Protein AF-A0A367J3J7-F1 (afdb_monomer_lite)

pLDDT: mean 72.42, std 19.09, range [33.72, 97.06]

Organism: Rhizopus azygosporus (NCBI:txid86630)

Radius of gyration: 25.24 Å; chains: 1; bounding box: 80×24×51 Å

InterPro domains:
  IPR050247 Methionine Aminopeptidase Type 2 [PTHR45777] (7-85)

Secondary structure (DSSP, 8-state):
---HHHHHHHHHHHHHTS----------------------------PPPPPPPPPPPPSS--S-HHHH-TTSPPPP------TTSS--

Structure (mmCIF, N/CA/C/O backbone):
data_AF-A0A367J3J7-F1
#
_entry.id   AF-A0A367J3J7-F1
#
loop_
_atom_site.group_PDB
_atom_site.id
_atom_site.type_symbol
_atom_site.label_atom_id
_atom_site.label_alt_id
_atom_site.label_comp_id
_atom_site.label_asym_id
_atom_site.label_entity_id
_atom_site.label_seq_id
_atom_site.pdbx_PDB_ins_code
_atom_site.Cartn_x
_atom_site.Cartn_y
_atom_site.Cartn_z
_atom_site.occupancy
_atom_site.B_iso_or_equiv
_atom_site.auth_seq_id
_atom_site.auth_comp_id
_atom_site.auth_asym_id
_atom_site.auth_atom_id
_atom_site.pdbx_PDB_model_num
ATOM 1 N N . MET A 1 1 ? 36.897 1.563 5.614 1.00 62.19 1 MET A N 1
ATOM 2 C CA . MET A 1 1 ? 36.338 0.242 5.965 1.00 62.19 1 MET A CA 1
ATOM 3 C C . MET A 1 1 ? 35.345 0.505 7.073 1.00 62.19 1 MET A C 1
ATOM 5 O O . MET A 1 1 ? 35.738 1.174 8.017 1.00 62.19 1 MET A O 1
ATOM 9 N N . VAL A 1 2 ? 34.084 0.107 6.906 1.00 70.88 2 VAL A N 1
ATOM 10 C CA . VAL A 1 2 ? 33.069 0.290 7.956 1.00 70.88 2 VAL A CA 1
ATOM 11 C C . VAL A 1 2 ? 33.516 -0.511 9.175 1.00 70.88 2 VAL A C 1
ATOM 13 O O . VAL A 1 2 ? 33.953 -1.657 9.037 1.00 70.88 2 VAL A O 1
ATOM 16 N N . THR A 1 3 ? 33.500 0.122 10.338 1.00 81.94 3 THR A N 1
ATOM 17 C CA . THR A 1 3 ? 33.944 -0.485 11.594 1.00 81.94 3 THR A CA 1
ATOM 18 C C . THR A 1 3 ? 32.826 -1.343 12.190 1.00 81.94 3 THR A C 1
ATOM 20 O O . THR A 1 3 ? 31.645 -1.098 11.957 1.00 81.94 3 THR A O 1
ATOM 23 N N . ALA A 1 4 ? 33.177 -2.378 12.958 1.00 76.56 4 ALA A N 1
ATOM 24 C CA . ALA A 1 4 ? 32.186 -3.279 13.558 1.00 76.56 4 ALA A CA 1
ATOM 25 C C . ALA A 1 4 ? 31.215 -2.552 14.513 1.00 76.56 4 ALA A C 1
ATOM 27 O O . ALA A 1 4 ? 30.063 -2.953 14.652 1.00 76.56 4 ALA A O 1
ATOM 28 N N . GLU A 1 5 ? 31.658 -1.451 15.125 1.00 78.88 5 GLU A N 1
ATOM 29 C CA . GLU A 1 5 ? 30.832 -0.608 15.995 1.00 78.88 5 GLU A CA 1
ATOM 30 C C . GLU A 1 5 ? 29.757 0.159 15.216 1.00 78.88 5 GLU A C 1
ATOM 32 O O . GLU A 1 5 ? 28.621 0.260 15.675 1.00 78.88 5 GLU A O 1
ATOM 37 N N . GLU A 1 6 ? 30.072 0.634 14.008 1.00 80.25 6 GLU A N 1
ATOM 38 C CA . GLU A 1 6 ? 29.093 1.284 13.131 1.00 80.25 6 GLU A CA 1
ATOM 39 C C . GLU A 1 6 ? 28.025 0.291 12.655 1.00 80.25 6 GLU A C 1
ATOM 41 O O . GLU A 1 6 ? 26.850 0.644 12.570 1.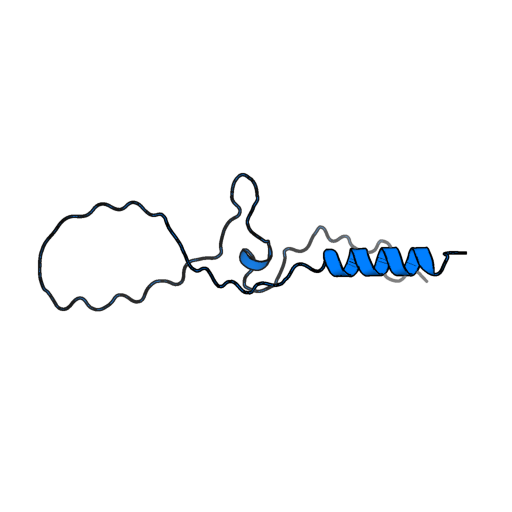00 80.25 6 GLU A O 1
ATOM 46 N N . VAL A 1 7 ? 28.403 -0.967 12.404 1.00 83.19 7 VAL A N 1
ATOM 47 C CA . VAL A 1 7 ? 27.452 -2.029 12.035 1.00 83.19 7 VAL A CA 1
ATOM 48 C C . VAL A 1 7 ? 26.498 -2.343 13.192 1.00 83.19 7 VAL A C 1
ATOM 50 O O . VAL A 1 7 ? 25.296 -2.458 12.963 1.00 83.19 7 VAL A O 1
ATOM 53 N N . ASN A 1 8 ? 26.999 -2.408 14.430 1.00 84.12 8 ASN A N 1
ATOM 54 C CA . ASN A 1 8 ? 26.161 -2.643 15.610 1.00 84.12 8 ASN A CA 1
ATOM 55 C C . ASN A 1 8 ? 25.209 -1.473 15.895 1.00 84.12 8 ASN A C 1
ATOM 57 O O . ASN A 1 8 ? 24.026 -1.701 16.128 1.00 84.12 8 ASN A O 1
ATOM 61 N N . GLN A 1 9 ? 25.672 -0.222 15.790 1.00 83.75 9 GLN A N 1
ATOM 62 C CA . GLN A 1 9 ? 24.792 0.943 15.967 1.00 83.75 9 GLN A CA 1
ATOM 63 C C . GLN A 1 9 ? 23.692 1.025 14.904 1.00 83.75 9 GLN A C 1
ATOM 65 O O . GLN A 1 9 ? 22.590 1.504 15.178 1.00 83.75 9 GLN A O 1
ATOM 70 N N . VAL A 1 10 ? 23.986 0.604 13.671 1.00 85.19 10 VAL A N 1
ATOM 71 C CA . VAL A 1 10 ? 22.981 0.540 12.604 1.00 85.19 10 VAL A CA 1
ATOM 72 C C . VAL A 1 10 ? 21.991 -0.595 12.865 1.00 85.19 10 VAL A C 1
ATOM 74 O O . VAL A 1 10 ? 20.804 -0.394 12.629 1.00 85.19 10 VAL A O 1
ATOM 77 N N . ALA A 1 11 ? 22.443 -1.740 13.386 1.00 81.88 11 ALA A N 1
ATOM 78 C CA . ALA A 1 11 ? 21.574 -2.861 13.742 1.00 81.88 11 ALA A CA 1
ATOM 79 C C . ALA A 1 11 ? 20.587 -2.499 14.866 1.00 81.88 11 ALA A C 1
ATOM 81 O O . ALA A 1 11 ? 19.389 -2.708 14.698 1.00 81.88 11 ALA A O 1
ATOM 82 N N . GLU A 1 12 ? 21.051 -1.863 15.946 1.00 81.06 12 GLU A N 1
ATOM 83 C CA . GLU A 1 12 ? 20.187 -1.432 17.060 1.00 81.06 12 GLU A CA 1
ATOM 84 C C . GLU A 1 12 ? 19.114 -0.426 16.604 1.00 81.06 12 GLU A C 1
ATOM 86 O O . GLU A 1 12 ? 17.932 -0.576 16.910 1.00 81.06 12 GLU A O 1
ATOM 91 N N . LYS A 1 13 ? 19.488 0.556 15.771 1.00 80.12 13 LYS A N 1
ATOM 92 C CA . LYS A 1 13 ? 18.528 1.512 15.181 1.00 80.12 13 LYS A CA 1
ATOM 93 C C . LYS A 1 13 ? 17.513 0.843 14.247 1.00 80.12 13 LYS A C 1
ATOM 95 O O . LYS A 1 13 ? 16.402 1.349 14.068 1.00 80.12 13 LYS A O 1
ATOM 100 N N . LEU A 1 14 ? 17.891 -0.265 13.609 1.00 77.19 14 LEU A N 1
ATOM 101 C CA . LEU A 1 14 ? 17.014 -1.018 12.712 1.00 77.19 14 LEU A CA 1
ATOM 102 C C . LEU A 1 14 ? 15.985 -1.847 13.495 1.00 77.19 14 LEU A C 1
ATOM 104 O O . LEU A 1 14 ? 14.854 -2.001 13.039 1.00 77.19 14 LEU A O 1
ATOM 108 N N . GLU A 1 15 ? 16.356 -2.331 14.681 1.00 66.88 15 GLU A N 1
ATOM 109 C CA . GLU A 1 15 ? 15.447 -3.020 15.602 1.00 66.88 15 GLU A CA 1
ATOM 110 C C . GLU A 1 15 ? 14.436 -2.051 16.239 1.00 66.88 15 GLU A C 1
ATOM 112 O O . GLU A 1 15 ? 13.244 -2.348 16.254 1.00 66.88 15 GLU A O 1
ATOM 117 N N . GLU A 1 16 ? 14.853 -0.847 16.652 1.00 67.12 16 GLU A N 1
ATOM 118 C CA . GLU A 1 16 ? 13.935 0.176 17.199 1.00 67.12 16 GLU A CA 1
ATOM 119 C C . GLU A 1 16 ? 12.916 0.707 16.173 1.00 67.12 16 GLU A C 1
ATOM 121 O O . GLU A 1 16 ? 11.828 1.158 16.533 1.00 67.12 16 GLU A O 1
ATOM 126 N N . THR A 1 17 ? 13.250 0.663 14.881 1.00 61.88 17 THR A N 1
ATOM 127 C CA . THR A 1 17 ? 12.360 1.106 13.792 1.00 61.88 17 THR A CA 1
ATOM 128 C C . THR A 1 17 ? 11.436 0.006 13.278 1.00 61.88 17 THR A C 1
ATOM 130 O O . THR A 1 17 ? 10.567 0.274 12.438 1.00 61.88 17 THR A O 1
ATOM 133 N N . GLN A 1 18 ? 11.563 -1.219 13.795 1.00 55.16 18 GLN A N 1
ATOM 134 C CA . GLN A 1 18 ? 10.641 -2.304 13.504 1.00 55.16 18 GLN A CA 1
ATOM 135 C C . GLN A 1 18 ? 9.337 -2.054 14.270 1.00 55.16 18 GLN A C 1
ATOM 137 O O . GLN A 1 18 ? 9.135 -2.517 15.386 1.00 55.16 18 GLN A O 1
ATOM 142 N N . ILE A 1 19 ? 8.461 -1.256 13.650 1.00 56.16 19 ILE A N 1
ATOM 143 C CA . ILE A 1 19 ? 7.102 -0.961 14.106 1.00 56.16 19 ILE A CA 1
ATOM 144 C C . ILE A 1 19 ? 6.467 -2.276 14.559 1.00 56.16 19 ILE A C 1
ATOM 146 O O . ILE A 1 19 ? 6.225 -3.158 13.728 1.00 56.16 19 ILE A O 1
ATOM 150 N N . GLU A 1 20 ? 6.200 -2.393 15.864 1.00 50.88 20 GLU A N 1
ATOM 151 C CA . GLU A 1 20 ? 5.307 -3.404 16.409 1.00 50.88 20 GLU A CA 1
ATOM 152 C C . GLU A 1 20 ? 4.062 -3.400 15.524 1.00 50.88 20 GLU A C 1
ATOM 154 O O . GLU A 1 20 ? 3.269 -2.454 15.524 1.00 50.88 20 GLU A O 1
ATOM 159 N N . SER A 1 21 ? 3.906 -4.449 14.715 1.00 53.00 21 SER A N 1
ATOM 160 C CA . SER A 1 21 ? 2.656 -4.752 14.037 1.00 53.00 21 SER A CA 1
ATOM 161 C C . SER A 1 21 ? 1.669 -5.189 15.116 1.00 53.00 21 SER A C 1
ATOM 163 O O . SER A 1 21 ? 1.292 -6.356 15.204 1.00 53.00 21 SER A O 1
ATOM 165 N N . ALA A 1 22 ? 1.282 -4.241 15.970 1.00 46.88 22 ALA A N 1
ATOM 166 C CA . ALA A 1 22 ? 0.148 -4.339 16.849 1.00 46.88 22 ALA A CA 1
ATOM 167 C C . ALA A 1 22 ? -1.066 -4.460 15.931 1.00 46.88 22 ALA A C 1
ATOM 169 O O . ALA A 1 22 ? -1.607 -3.476 15.412 1.00 46.88 22 ALA A O 1
ATOM 170 N N . GLU A 1 23 ? -1.472 -5.704 15.686 1.00 52.59 23 GLU A N 1
ATOM 171 C CA . GLU A 1 23 ? -2.808 -6.035 15.221 1.00 52.59 23 GLU A CA 1
ATOM 172 C C . GLU A 1 23 ? -3.822 -5.640 16.302 1.00 52.59 23 GLU A C 1
ATOM 174 O O . GLU A 1 23 ? -4.513 -6.472 16.882 1.00 52.59 23 GLU A O 1
ATOM 179 N N . GLU A 1 24 ? -3.941 -4.346 16.591 1.00 44.38 24 GLU A N 1
ATOM 180 C CA . GLU A 1 24 ? -5.067 -3.844 17.349 1.00 44.38 24 GLU A CA 1
ATOM 181 C C . GLU A 1 24 ? -6.218 -3.662 16.362 1.00 44.38 24 GLU A C 1
ATOM 183 O O . GLU A 1 24 ? -6.358 -2.670 15.634 1.00 44.38 24 GLU A O 1
ATOM 188 N N . ASN A 1 25 ? -7.022 -4.718 16.290 1.00 50.25 25 ASN A N 1
ATOM 189 C CA . ASN A 1 25 ? -8.314 -4.768 15.630 1.00 50.25 25 ASN A CA 1
ATOM 190 C C . ASN A 1 25 ? -9.300 -3.833 16.358 1.00 50.25 25 ASN A C 1
ATOM 192 O O . ASN A 1 25 ? -10.271 -4.276 16.964 1.00 50.25 25 ASN A O 1
ATOM 196 N N . ASN A 1 26 ? -9.044 -2.525 16.338 1.00 40.72 26 ASN A N 1
ATOM 197 C CA . ASN A 1 26 ? -9.943 -1.541 16.920 1.00 40.72 26 ASN A CA 1
ATOM 198 C C . ASN A 1 26 ? -10.996 -1.135 15.871 1.00 40.72 26 ASN A C 1
ATOM 200 O O . ASN A 1 26 ? -10.867 -0.131 15.162 1.00 40.72 26 ASN A O 1
ATOM 204 N N . ASP A 1 27 ? -12.028 -1.972 15.709 1.00 51.22 27 ASP A N 1
ATOM 205 C CA . ASP A 1 27 ? -13.266 -1.633 14.988 1.00 51.22 27 ASP A CA 1
ATOM 206 C C . ASP A 1 27 ? -14.156 -0.718 15.847 1.00 51.22 27 ASP A C 1
ATOM 208 O O . ASP A 1 27 ? -15.308 -1.033 16.139 1.00 51.22 27 ASP A O 1
ATOM 212 N N . GLN A 1 28 ? -13.644 0.449 16.236 1.00 43.66 28 GLN A N 1
ATOM 213 C CA . GLN A 1 28 ? -14.463 1.519 16.799 1.00 43.66 28 GLN A CA 1
ATOM 214 C C . GLN A 1 28 ? -14.737 2.542 15.690 1.00 43.66 28 GLN A C 1
ATOM 216 O O . GLN A 1 28 ? -14.021 3.521 15.516 1.00 43.66 28 GLN A O 1
ATOM 221 N N . ALA A 1 29 ? -15.775 2.288 14.885 1.00 47.03 29 ALA A N 1
ATOM 222 C CA . ALA A 1 29 ? -16.390 3.368 14.116 1.00 47.03 29 ALA A CA 1
ATOM 223 C C . ALA A 1 29 ? -17.388 4.094 15.016 1.00 47.03 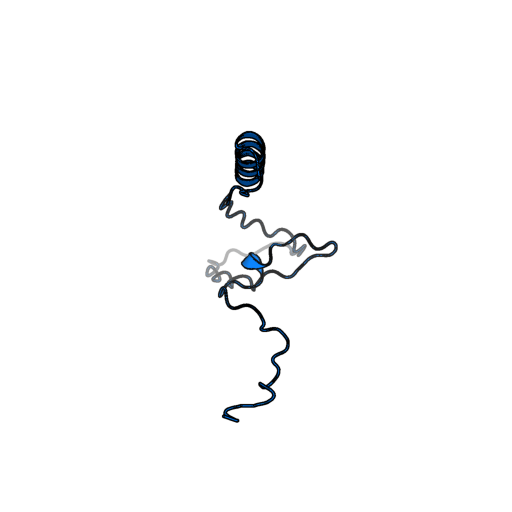29 ALA A C 1
ATOM 225 O O . ALA A 1 29 ? -18.501 3.614 15.241 1.00 47.03 29 ALA A O 1
ATOM 226 N N . THR A 1 30 ? -16.957 5.240 15.507 1.00 41.88 30 THR A N 1
ATOM 227 C CA . THR A 1 30 ? -17.784 6.382 15.894 1.00 41.88 30 THR A CA 1
ATOM 228 C C . THR A 1 30 ? -17.369 7.464 14.893 1.00 41.88 30 THR A C 1
ATOM 230 O O . THR A 1 30 ? -16.179 7.688 14.726 1.00 41.88 30 THR A O 1
ATOM 233 N N . GLU A 1 31 ? -18.227 8.039 14.063 1.00 45.31 31 GLU A N 1
ATOM 234 C CA . GLU A 1 31 ? -19.481 8.691 14.402 1.00 45.31 31 GLU A CA 1
ATOM 235 C C . GLU A 1 31 ? -20.465 8.607 13.226 1.00 45.31 31 GLU A C 1
ATOM 237 O O . GLU A 1 31 ? -20.082 8.781 12.073 1.00 45.31 31 GLU A O 1
ATOM 242 N N . ASP A 1 32 ? -21.740 8.375 13.526 1.00 36.72 32 ASP A N 1
ATOM 243 C CA . ASP A 1 32 ? -22.827 8.968 12.748 1.00 36.72 32 ASP A CA 1
ATOM 244 C C . ASP A 1 32 ? -23.936 9.333 13.739 1.00 36.72 32 ASP A C 1
ATOM 246 O O . ASP A 1 32 ? -24.558 8.480 14.383 1.00 36.72 32 ASP A O 1
ATOM 250 N N . THR A 1 33 ? -24.079 10.634 13.949 1.00 43.22 33 THR A N 1
ATOM 251 C CA . THR A 1 33 ? -25.067 11.295 14.794 1.00 43.22 33 THR A CA 1
ATOM 252 C C . THR A 1 33 ? -26.432 11.251 14.106 1.00 43.22 33 THR A C 1
ATOM 254 O O . THR A 1 33 ? -26.825 12.165 13.391 1.00 43.22 33 THR A O 1
ATOM 257 N N . GLY A 1 34 ? -27.191 10.180 14.340 1.00 33.72 34 GLY A N 1
ATOM 258 C CA . GLY A 1 34 ? -28.562 10.026 13.841 1.00 33.72 34 GLY A CA 1
ATOM 259 C C . GLY A 1 34 ? -29.584 9.924 14.969 1.00 33.72 34 GLY A C 1
ATOM 260 O O . GLY A 1 34 ? -29.903 8.825 15.421 1.00 33.72 34 GLY A O 1
ATOM 261 N N . ALA A 1 35 ? -30.101 11.067 15.424 1.00 44.19 35 ALA A N 1
ATOM 262 C CA . ALA A 1 35 ? -31.237 11.165 16.339 1.00 44.19 35 ALA A CA 1
ATOM 263 C C . ALA A 1 35 ? -32.499 10.494 15.754 1.00 44.19 35 ALA A C 1
ATOM 265 O O . ALA A 1 35 ? -32.811 10.674 14.579 1.00 44.19 35 ALA A O 1
ATOM 266 N N . GLY A 1 36 ? -33.256 9.748 16.569 1.00 34.62 36 GLY A N 1
ATOM 267 C CA . GLY A 1 36 ? -34.479 9.089 16.095 1.00 34.62 36 GLY A CA 1
ATOM 268 C C . GLY A 1 36 ? -35.263 8.313 17.155 1.00 34.62 36 GLY A C 1
ATOM 269 O O . GLY A 1 36 ? -35.131 7.099 17.262 1.00 34.62 36 GLY A O 1
ATOM 270 N N . SER A 1 37 ? -36.059 9.070 17.911 1.00 36.22 37 SER A N 1
ATOM 271 C CA . SER A 1 37 ? -37.259 8.748 18.704 1.00 36.22 37 SER A CA 1
ATOM 272 C C . SER A 1 37 ? -37.917 7.348 18.601 1.00 36.22 37 SER A C 1
ATOM 274 O O . SER A 1 37 ? -38.202 6.837 17.522 1.00 36.22 37 SER A O 1
ATOM 276 N N . GLU A 1 38 ? -38.179 6.802 19.796 1.00 49.66 38 GLU A N 1
ATOM 277 C CA . GLU A 1 38 ? -39.349 6.074 20.332 1.00 49.66 38 GLU A CA 1
ATOM 278 C C . GLU A 1 38 ? -40.272 5.146 19.491 1.00 49.66 38 GLU A C 1
ATOM 280 O O . GLU A 1 38 ? -40.745 5.440 18.400 1.00 49.66 38 GLU A O 1
ATOM 285 N N . THR A 1 39 ? -40.699 4.080 20.193 1.00 44.38 39 THR A N 1
ATOM 286 C CA . THR A 1 39 ? -41.904 3.220 20.056 1.00 44.38 39 THR A CA 1
ATOM 287 C C . THR A 1 39 ? -41.953 2.012 19.096 1.00 44.38 39 THR A C 1
ATOM 289 O O . THR A 1 39 ? -41.448 1.994 17.980 1.00 44.38 39 THR A O 1
ATOM 292 N N . ALA A 1 40 ? -42.675 0.992 19.597 1.00 42.38 40 ALA A N 1
ATOM 293 C CA . ALA A 1 40 ? -43.219 -0.222 18.971 1.00 42.38 40 ALA A CA 1
ATOM 294 C C . ALA A 1 40 ? -42.374 -1.519 18.994 1.00 42.38 40 ALA A C 1
ATOM 296 O O . ALA A 1 40 ? -41.541 -1.812 18.134 1.00 42.38 40 ALA A O 1
ATOM 297 N N . ALA A 1 41 ? -42.722 -2.377 19.961 1.00 51.81 41 ALA A N 1
ATOM 298 C CA . ALA A 1 41 ? -42.359 -3.786 20.040 1.00 51.81 41 ALA A CA 1
ATOM 299 C C . ALA A 1 41 ? -42.981 -4.601 18.883 1.00 51.81 41 ALA A C 1
ATOM 301 O O . ALA A 1 41 ? -44.113 -5.071 18.950 1.00 51.81 41 ALA A O 1
ATOM 302 N N . LYS A 1 42 ? -42.208 -4.817 17.820 1.00 58.09 42 LYS A N 1
ATOM 303 C CA . LYS A 1 42 ? -42.335 -5.957 16.895 1.00 58.09 42 LYS A CA 1
ATOM 304 C C . LYS A 1 42 ? -40.977 -6.649 16.888 1.00 58.09 42 LYS A C 1
ATOM 306 O O . LYS A 1 42 ? -39.970 -5.944 16.869 1.00 58.09 42 LYS A O 1
ATOM 311 N N . LYS A 1 43 ? -40.919 -7.992 16.923 1.00 66.06 43 LYS A N 1
ATOM 312 C CA . LYS A 1 43 ? -39.661 -8.768 16.822 1.00 66.06 43 LYS A CA 1
ATOM 313 C C . LYS A 1 43 ? -38.875 -8.268 15.602 1.00 66.06 43 LYS A C 1
ATOM 315 O O . LYS A 1 43 ? -39.163 -8.648 14.468 1.00 66.06 43 LYS A O 1
ATOM 320 N N . LYS A 1 44 ? -37.920 -7.362 15.837 1.00 71.94 44 LYS A N 1
ATOM 321 C CA . LYS A 1 44 ? -37.103 -6.744 14.795 1.00 71.94 44 LYS A CA 1
ATOM 322 C C . LYS A 1 44 ? -36.240 -7.851 14.208 1.00 71.94 44 LYS A C 1
ATOM 324 O O . LYS A 1 44 ? -35.355 -8.375 14.883 1.00 71.94 44 LYS A O 1
ATOM 329 N N . LYS A 1 45 ? -36.500 -8.212 12.948 1.00 74.44 45 LYS A N 1
ATOM 330 C CA . LYS A 1 45 ? -35.563 -8.992 12.136 1.00 74.44 45 LYS A CA 1
ATOM 331 C C . LYS A 1 45 ? -34.221 -8.267 12.222 1.00 74.44 45 LYS A C 1
ATOM 333 O O . LYS A 1 45 ? -34.129 -7.103 11.840 1.00 74.44 45 LYS A O 1
ATOM 338 N N . LYS A 1 46 ? -33.212 -8.911 12.817 1.00 75.50 46 LYS A N 1
ATOM 339 C CA . LYS A 1 46 ? -31.890 -8.307 13.005 1.00 75.50 46 LYS A CA 1
ATOM 340 C C . LYS A 1 46 ? -31.302 -8.082 11.615 1.00 75.50 46 LYS A C 1
ATOM 342 O O . LYS A 1 46 ? -30.857 -9.030 10.971 1.00 75.50 46 LYS A O 1
ATOM 347 N N . ASN A 1 47 ? -31.377 -6.848 11.119 1.00 75.69 47 ASN A N 1
ATOM 348 C CA . ASN A 1 47 ? -30.792 -6.497 9.834 1.00 75.69 47 ASN A CA 1
ATOM 349 C C . ASN A 1 47 ? -29.293 -6.796 9.904 1.00 75.69 47 ASN A C 1
ATOM 351 O O . ASN A 1 47 ? -28.598 -6.345 10.818 1.00 75.69 47 ASN A O 1
ATOM 355 N N . LYS A 1 48 ? -28.806 -7.608 8.962 1.00 78.56 48 LYS A N 1
ATOM 356 C CA . LYS A 1 48 ? -27.384 -7.929 8.851 1.00 78.56 48 LYS A CA 1
ATOM 357 C C . LYS A 1 48 ? -26.645 -6.613 8.619 1.00 78.56 48 LYS A C 1
ATOM 359 O O . LYS A 1 48 ? -26.948 -5.912 7.654 1.00 78.56 48 LYS A O 1
ATOM 364 N N . LYS A 1 49 ? -25.719 -6.258 9.518 1.00 77.88 49 LYS A N 1
ATOM 365 C CA . LYS A 1 49 ? -24.870 -5.075 9.336 1.00 77.88 49 LYS A CA 1
ATOM 366 C C . LYS A 1 49 ? -24.186 -5.206 7.977 1.00 77.88 49 LYS A C 1
ATOM 368 O O . LYS A 1 49 ? -23.546 -6.222 7.699 1.00 77.88 49 LYS A O 1
ATOM 373 N N . LYS A 1 50 ? -24.367 -4.196 7.126 1.00 78.12 50 LYS A N 1
ATOM 374 C CA . LYS A 1 50 ? -23.588 -4.072 5.896 1.00 78.12 50 LYS A CA 1
ATOM 375 C C . LYS A 1 50 ? -22.121 -3.992 6.313 1.00 78.12 50 LYS A C 1
ATOM 377 O O . LYS A 1 50 ? -21.801 -3.304 7.283 1.00 78.12 50 LYS A O 1
ATOM 382 N N . LYS A 1 51 ? -21.250 -4.742 5.636 1.00 72.94 51 LYS A N 1
ATOM 383 C CA . LYS A 1 51 ? -19.807 -4.612 5.856 1.00 72.94 51 LYS A CA 1
ATOM 384 C C . LYS A 1 51 ? -19.441 -3.161 5.540 1.00 72.94 51 LYS A C 1
ATOM 386 O O . LYS A 1 51 ? -19.851 -2.658 4.495 1.00 72.94 51 LYS A O 1
ATOM 391 N N . LYS A 1 52 ? -18.762 -2.487 6.471 1.00 71.88 52 LYS A N 1
ATOM 392 C CA . LYS A 1 52 ? -18.255 -1.131 6.241 1.00 71.88 52 LYS A CA 1
ATOM 393 C C . LYS A 1 52 ? -17.317 -1.182 5.033 1.00 71.88 52 LYS A C 1
ATOM 395 O O . LYS A 1 52 ? -16.587 -2.160 4.870 1.00 71.88 52 LYS A O 1
ATOM 400 N N . GLY A 1 53 ? -17.408 -0.172 4.175 1.00 73.44 53 GLY A N 1
ATOM 401 C CA . GLY A 1 53 ? -16.525 -0.038 3.022 1.00 73.44 53 GLY A CA 1
ATOM 402 C C . GLY A 1 53 ? -15.063 0.176 3.439 1.00 73.44 53 GLY A C 1
ATOM 403 O O . GLY A 1 53 ? -14.781 0.335 4.631 1.00 73.44 53 GLY A O 1
ATOM 404 N N . PRO A 1 54 ? -14.132 0.169 2.472 1.00 78.25 54 PRO A N 1
ATOM 405 C CA . PRO A 1 54 ? -12.733 0.504 2.725 1.00 78.25 54 PRO A CA 1
ATOM 406 C C . PRO A 1 54 ? -12.606 1.881 3.394 1.00 78.25 54 PRO A C 1
ATOM 408 O O . PRO A 1 54 ? -13.402 2.785 3.135 1.00 78.25 54 PRO A O 1
ATOM 411 N N . LYS A 1 55 ? -11.619 2.023 4.285 1.00 86.06 55 LYS A N 1
ATOM 412 C CA . LYS A 1 55 ? -11.354 3.282 4.998 1.00 86.06 55 LYS A CA 1
ATOM 413 C C . LYS A 1 55 ? -10.734 4.299 4.037 1.00 86.06 55 LYS A C 1
ATOM 415 O O . LYS A 1 55 ? -9.899 3.930 3.217 1.00 86.06 55 LYS A O 1
ATOM 420 N N . THR A 1 56 ? -11.114 5.567 4.157 1.00 91.69 56 THR A N 1
ATOM 421 C CA . THR A 1 56 ? -10.497 6.683 3.426 1.00 91.69 56 THR A CA 1
ATOM 422 C C . THR A 1 56 ? -9.420 7.347 4.276 1.00 91.69 56 THR A C 1
ATOM 424 O O . THR A 1 56 ? -9.417 7.213 5.500 1.00 91.69 56 THR A O 1
ATOM 427 N N . GLN A 1 57 ? -8.505 8.066 3.627 1.00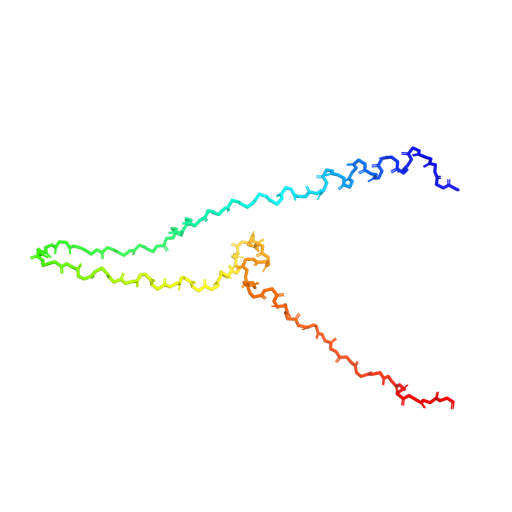 95.38 57 GLN A N 1
ATOM 428 C CA . GLN A 1 57 ? -7.556 8.912 4.340 1.00 95.38 57 GLN A CA 1
ATOM 429 C C . GLN A 1 57 ? -8.279 10.111 4.984 1.00 95.38 57 GLN A C 1
ATOM 431 O O . GLN A 1 57 ? -9.287 10.582 4.457 1.00 95.38 57 GLN A O 1
ATOM 436 N N . THR A 1 58 ? -7.774 10.571 6.126 1.00 93.44 58 THR A N 1
ATOM 437 C CA . THR A 1 58 ? -8.244 11.756 6.860 1.00 93.44 58 THR A CA 1
ATOM 438 C C . THR A 1 58 ? -7.394 12.989 6.539 1.00 93.44 58 THR A C 1
ATOM 440 O O . THR A 1 58 ? -6.348 12.877 5.903 1.00 93.44 58 THR A O 1
ATOM 443 N N . GLU A 1 59 ? -7.799 14.161 7.026 1.00 93.00 59 GLU A N 1
ATOM 444 C CA . GLU A 1 59 ? -7.029 15.405 6.938 1.00 93.00 59 GLU A CA 1
ATOM 445 C C . GLU A 1 59 ? -6.707 15.882 8.368 1.00 93.00 59 GLU A C 1
ATOM 447 O O . GLU A 1 59 ? -7.628 16.273 9.085 1.00 93.00 59 GLU A O 1
ATOM 452 N N . PRO A 1 60 ? -5.453 15.791 8.859 1.00 91.06 60 PRO A N 1
ATOM 453 C CA . PRO A 1 60 ? -4.222 15.347 8.194 1.00 91.06 60 PRO A CA 1
ATOM 454 C C . PRO A 1 60 ? -4.180 13.830 7.913 1.00 91.06 60 PRO A C 1
ATOM 456 O O . PRO A 1 60 ? -4.929 13.060 8.528 1.00 91.06 60 PRO A O 1
ATOM 459 N N . PRO A 1 61 ? -3.299 13.371 7.002 1.00 94.31 61 PRO A N 1
ATOM 460 C CA . PRO A 1 61 ? -3.206 11.964 6.641 1.00 94.31 61 PRO A CA 1
ATOM 461 C C . PRO A 1 61 ? -2.645 11.125 7.795 1.00 94.31 61 PRO A C 1
ATOM 463 O O . PRO A 1 61 ? -1.458 11.193 8.102 1.00 94.31 61 PRO A O 1
ATOM 466 N N . THR A 1 62 ? -3.496 10.314 8.425 1.00 94.44 62 THR A N 1
ATOM 467 C CA . THR A 1 62 ? -3.128 9.492 9.597 1.00 94.44 62 THR A CA 1
ATOM 468 C C . THR A 1 62 ? -3.432 8.006 9.424 1.00 94.44 62 THR A C 1
ATOM 470 O O . THR A 1 62 ? -2.9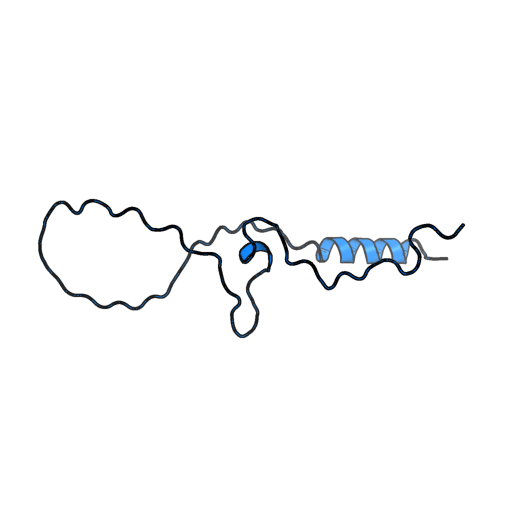10 7.170 10.162 1.00 94.44 62 THR A O 1
ATOM 473 N N . VAL A 1 63 ? -4.252 7.636 8.438 1.00 92.69 63 VAL A N 1
ATOM 474 C CA . VAL A 1 63 ? -4.651 6.246 8.203 1.00 92.69 63 VAL A CA 1
ATOM 475 C C . VAL A 1 63 ? -3.550 5.497 7.438 1.00 92.69 63 VAL A C 1
ATOM 477 O O . VAL A 1 63 ? -3.144 5.952 6.365 1.00 92.69 63 VAL A O 1
ATOM 480 N N . PRO A 1 64 ? -3.096 4.320 7.923 1.00 92.88 64 PRO A N 1
ATOM 481 C CA . PRO A 1 64 ? -2.154 3.471 7.197 1.00 92.88 64 PRO A CA 1
ATOM 482 C C . PRO A 1 64 ? -2.704 2.980 5.854 1.00 92.88 64 PRO A C 1
ATOM 484 O O . PRO A 1 64 ? -3.844 2.516 5.766 1.00 92.88 64 PRO A O 1
ATOM 487 N N . VAL A 1 65 ? -1.852 2.974 4.828 1.00 92.25 65 VAL A N 1
ATOM 488 C CA . VAL A 1 65 ? -2.200 2.580 3.449 1.00 92.25 65 VAL A CA 1
ATOM 489 C C . VAL A 1 65 ? -2.740 1.142 3.364 1.00 92.25 65 VAL A C 1
ATOM 491 O O . VAL A 1 65 ? -3.673 0.873 2.607 1.00 92.25 65 VAL A O 1
ATOM 494 N N . SER A 1 66 ? -2.244 0.227 4.203 1.00 91.19 66 SER A N 1
ATOM 495 C CA . SER A 1 66 ? -2.719 -1.166 4.287 1.00 91.19 66 SER A CA 1
ATOM 496 C C . SER A 1 66 ? -4.196 -1.293 4.686 1.00 91.19 66 SER A C 1
ATOM 498 O O . SER A 1 66 ? -4.865 -2.247 4.292 1.00 91.19 66 SER A O 1
ATOM 500 N N . LYS A 1 67 ? -4.732 -0.322 5.441 1.00 91.12 67 LYS A N 1
ATOM 501 C CA . LYS A 1 67 ? -6.147 -0.286 5.851 1.00 91.12 67 LYS A CA 1
ATOM 502 C C . LYS A 1 67 ? -7.061 0.286 4.757 1.00 91.12 67 LYS A C 1
ATOM 504 O O . LYS A 1 67 ? -8.265 0.034 4.800 1.00 91.12 67 LYS A O 1
ATOM 509 N N . ILE A 1 68 ? -6.500 1.021 3.793 1.00 92.62 68 ILE A N 1
ATOM 510 C CA . ILE A 1 68 ? -7.205 1.570 2.622 1.00 92.62 68 ILE A CA 1
ATOM 511 C C . ILE A 1 68 ? -7.318 0.487 1.537 1.00 92.62 68 ILE A C 1
ATOM 513 O O . ILE A 1 68 ? -8.407 0.224 1.026 1.00 92.62 68 ILE A O 1
ATOM 517 N N . TYR A 1 69 ? -6.217 -0.215 1.249 1.00 92.25 69 TYR A N 1
ATOM 518 C CA . TYR A 1 69 ? -6.160 -1.293 0.256 1.00 92.25 69 TYR A CA 1
ATOM 519 C C . TYR A 1 69 ? -6.303 -2.677 0.904 1.00 92.25 69 TYR A C 1
ATOM 521 O O . TYR A 1 69 ? -5.343 -3.437 1.017 1.00 92.25 69 TYR A O 1
ATOM 529 N N . THR A 1 70 ? -7.529 -3.044 1.296 1.00 91.69 70 THR A N 1
ATOM 530 C CA . THR A 1 70 ? -7.816 -4.324 1.984 1.00 91.69 70 THR A CA 1
ATOM 531 C C . THR A 1 70 ? -7.399 -5.562 1.179 1.00 91.69 70 THR A C 1
ATOM 533 O O . THR A 1 70 ? -7.035 -6.584 1.756 1.00 91.69 70 THR A O 1
ATOM 536 N N . ASN A 1 71 ? -7.402 -5.466 -0.154 1.00 91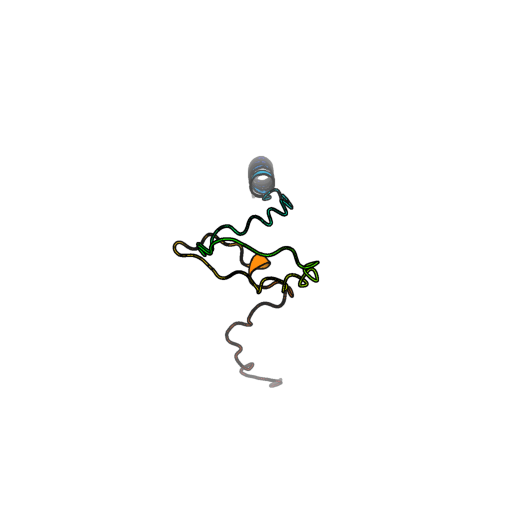.56 71 ASN A N 1
ATOM 537 C CA . ASN A 1 71 ? -7.006 -6.558 -1.047 1.00 91.56 71 ASN A CA 1
ATOM 538 C C . ASN A 1 71 ? -5.482 -6.696 -1.206 1.00 91.56 71 ASN A C 1
ATOM 540 O O . ASN A 1 71 ? -5.041 -7.587 -1.925 1.00 91.56 71 ASN A O 1
ATOM 544 N N . LYS A 1 72 ? -4.680 -5.816 -0.583 1.00 91.94 72 LYS A N 1
ATOM 545 C CA . LYS A 1 72 ? -3.212 -5.742 -0.728 1.00 91.94 72 LYS A CA 1
ATOM 546 C C . LYS A 1 72 ? -2.720 -5.549 -2.174 1.00 91.94 72 LYS A C 1
ATOM 548 O O . LYS A 1 72 ? -1.543 -5.746 -2.454 1.00 91.94 72 LYS A O 1
ATOM 553 N N . VAL A 1 73 ? -3.613 -5.147 -3.079 1.00 95.88 73 VAL A N 1
ATOM 554 C CA . VAL A 1 73 ? -3.289 -4.697 -4.436 1.00 95.88 73 VAL A CA 1
ATOM 555 C C . VAL A 1 73 ? -3.191 -3.180 -4.392 1.00 95.88 73 VAL A C 1
ATOM 557 O O . VAL A 1 73 ? -4.171 -2.510 -4.061 1.00 95.88 73 VAL A O 1
ATOM 560 N N . TYR A 1 74 ? -2.007 -2.662 -4.696 1.00 95.50 74 TYR A N 1
ATOM 561 C CA . TYR A 1 74 ? -1.708 -1.234 -4.681 1.00 95.50 74 TYR A CA 1
ATOM 562 C C . TYR A 1 74 ? -1.760 -0.666 -6.103 1.00 95.50 74 TYR A C 1
ATOM 564 O O . TYR A 1 74 ? -1.516 -1.408 -7.059 1.00 95.50 74 TYR A O 1
ATOM 572 N N . PRO A 1 75 ? -2.091 0.626 -6.266 1.00 95.81 75 PRO A N 1
ATOM 573 C CA . PRO A 1 75 ? -2.049 1.269 -7.570 1.00 95.81 75 PRO A CA 1
ATOM 574 C C . PRO A 1 75 ? -0.626 1.215 -8.128 1.00 95.81 75 PRO A C 1
ATOM 576 O O . PRO A 1 75 ? 0.343 1.484 -7.417 1.00 95.81 75 PRO A O 1
ATOM 579 N N . VAL A 1 76 ? -0.517 0.854 -9.403 1.00 97.06 76 VAL A N 1
ATOM 580 C CA . VAL A 1 76 ? 0.751 0.903 -10.130 1.00 97.06 76 VAL A CA 1
ATOM 581 C C . VAL A 1 76 ? 1.068 2.366 -10.438 1.00 97.06 76 VAL A C 1
ATOM 583 O O . VAL A 1 76 ? 0.161 3.173 -10.649 1.00 97.06 76 VAL A O 1
ATOM 586 N N . GLY A 1 77 ? 2.354 2.709 -10.415 1.00 96.81 77 GLY A N 1
ATOM 587 C CA . GLY A 1 77 ? 2.827 4.010 -10.870 1.00 96.81 77 GLY A CA 1
ATOM 588 C C . GLY A 1 77 ? 2.764 4.150 -12.390 1.00 96.81 77 GLY A C 1
ATOM 589 O O . GLY A 1 77 ? 2.124 3.373 -13.094 1.00 96.81 77 GLY A O 1
ATOM 590 N N . GLU A 1 78 ? 3.467 5.150 -12.901 1.00 96.31 78 GLU A N 1
ATOM 591 C CA . GLU A 1 78 ? 3.635 5.332 -14.335 1.00 96.31 78 GLU A CA 1
ATOM 592 C C . GLU A 1 78 ? 4.560 4.249 -14.909 1.00 96.31 78 GLU A C 1
ATOM 594 O O . GLU A 1 78 ? 5.683 4.056 -14.437 1.00 96.31 78 GLU A O 1
ATOM 599 N N . CYS A 1 79 ? 4.081 3.536 -15.926 1.00 92.00 79 CYS A N 1
ATOM 600 C CA . CYS A 1 79 ? 4.858 2.545 -16.661 1.00 92.00 79 CYS A CA 1
ATOM 601 C C . CYS A 1 79 ? 5.241 3.123 -18.023 1.00 92.00 79 CYS A C 1
ATOM 603 O O . CYS A 1 79 ? 4.381 3.633 -18.734 1.00 92.00 79 CYS A O 1
ATOM 605 N N . HIS A 1 80 ? 6.522 3.025 -18.372 1.00 91.94 80 HIS A N 1
ATOM 606 C CA . HIS A 1 80 ? 7.040 3.392 -19.686 1.00 91.94 80 HIS A CA 1
ATOM 607 C C . HIS A 1 80 ? 7.521 2.144 -20.412 1.00 91.94 80 HIS A C 1
ATOM 609 O O . HIS A 1 80 ? 8.099 1.249 -19.788 1.00 91.94 80 HIS A O 1
ATOM 615 N N . ASP A 1 81 ? 7.323 2.128 -21.725 1.00 90.25 81 ASP A N 1
ATOM 616 C CA . ASP A 1 81 ? 7.861 1.083 -22.583 1.00 90.25 81 ASP A CA 1
ATOM 617 C C . ASP A 1 81 ? 9.392 1.156 -22.612 1.00 90.25 81 ASP A C 1
ATOM 619 O O . ASP A 1 81 ? 10.003 2.230 -22.512 1.00 90.25 81 ASP A O 1
ATOM 623 N N . TYR A 1 82 ? 10.035 -0.003 -22.744 1.00 88.75 82 TYR A N 1
ATOM 624 C CA . TYR A 1 82 ? 11.482 -0.049 -22.887 1.00 88.75 82 TYR A CA 1
ATOM 625 C C . TYR A 1 82 ? 11.883 0.507 -24.256 1.00 88.75 82 TYR A C 1
ATOM 627 O O . TYR A 1 82 ? 11.344 0.119 -25.285 1.00 88.75 82 TYR A O 1
ATOM 635 N N . VAL A 1 83 ? 12.879 1.395 -24.272 1.00 85.06 83 VAL A N 1
ATOM 636 C CA . VAL A 1 83 ? 13.270 2.143 -25.480 1.00 85.06 83 VAL A CA 1
ATOM 637 C C . VAL A 1 83 ? 13.749 1.232 -26.619 1.00 85.06 83 VAL A C 1
ATOM 639 O O . VAL A 1 83 ? 13.547 1.573 -27.776 1.00 85.06 83 VAL A O 1
ATOM 642 N N . ASN A 1 84 ? 14.332 0.067 -26.317 1.00 75.31 84 ASN A N 1
ATOM 643 C CA . ASN A 1 84 ? 14.872 -0.860 -27.314 1.00 75.31 84 ASN A CA 1
ATOM 644 C C . ASN A 1 84 ? 14.555 -2.312 -26.932 1.00 75.31 84 ASN A C 1
ATOM 646 O O . ASN A 1 84 ? 15.406 -3.032 -26.403 1.00 75.31 84 ASN A O 1
ATOM 650 N N . GLU A 1 85 ? 13.335 -2.761 -27.195 1.00 68.94 85 GLU A N 1
ATOM 651 C CA . GLU A 1 85 ? 12.996 -4.182 -27.135 1.00 68.94 85 GLU A CA 1
ATOM 652 C C . GLU A 1 85 ? 13.747 -4.922 -28.272 1.00 68.94 85 GLU A C 1
ATOM 654 O O . GLU A 1 85 ? 13.283 -4.959 -29.406 1.00 68.94 85 GLU A O 1
ATOM 659 N N . TYR A 1 86 ? 14.924 -5.501 -27.981 1.00 65.50 86 TYR A N 1
ATOM 660 C CA . TYR A 1 86 ? 15.704 -6.432 -28.837 1.00 65.50 86 TYR A CA 1
ATOM 661 C C . TYR A 1 86 ? 16.646 -5.894 -29.943 1.00 65.50 86 TYR A C 1
ATOM 663 O O . TYR A 1 86 ? 16.902 -6.611 -30.909 1.00 65.50 86 TYR A O 1
ATOM 671 N N . SER A 1 87 ? 17.266 -4.716 -29.819 1.00 64.94 87 SER A N 1
ATOM 672 C CA . SER A 1 87 ? 18.400 -4.379 -30.710 1.00 64.94 87 SER A CA 1
ATOM 673 C C . SER A 1 87 ? 19.711 -4.973 -30.172 1.00 64.94 87 SER A C 1
ATOM 675 O O . SER A 1 87 ? 20.343 -4.361 -29.312 1.00 64.94 87 SER A O 1
ATOM 677 N N . TYR A 1 88 ? 20.095 -6.160 -30.659 1.00 61.28 88 TYR A N 1
ATOM 678 C CA . TYR A 1 88 ? 21.453 -6.720 -30.525 1.00 61.28 88 TYR A CA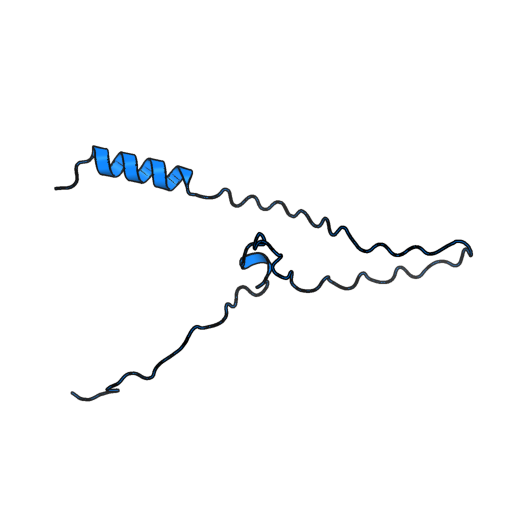 1
ATOM 679 C C . TYR A 1 88 ? 22.350 -6.235 -31.667 1.00 61.28 88 TYR A C 1
ATOM 681 O O . TYR A 1 88 ? 21.823 -6.101 -32.796 1.00 61.28 88 TYR A O 1
#

Foldseek 3Di:
DDDPVNVVVVVVVVVVPPPPPPPPPPPDDDDDDDDDDDDDDDPDPPPDDDPDDQDDADVVGDDDPCSRCVVPDDDDDDDDDDPDPDDD

Sequence (88 aa):
MVTAEEVNQVAEKLEETQIESAEENNDQATEDTGAGSETAAKKKKKNKKKKKGPKTQTEPPTVPVSKIYTNKVYPVGECHDYVNEYSY